Protein AF-W1XVB8-F1 (afdb_monomer)

Nearest PDB structures (foldseek):
  6yf4-assembly2_B  TM=9.632E-01  e=9.596E-09  Clostridium pasteurianum
  1hfe-assembly1_L  TM=9.611E-01  e=1.169E-08  Nitratidesulfovibrio vulgaris str. Hildenborough
  7qhf-assembly1_A  TM=9.663E-01  e=4.071E-08  Clostridium pasteurianum
  9f46-assembly1_A  TM=9.273E-01  e=1.328E-07  Clostridium beijerinckii
  9f46-assembly1_B  TM=9.281E-01  e=2.736E-07  Clostridium beijerinckii

Organism: NCBI:txid408170

Mean predicted aligned error: 2.98 Å

pLDDT: mean 95.64, std 3.18, range [73.44, 98.06]

Secondary structure (DSSP, 8-state):
--PPBP---HHHHHHHHHH-GGGGGGB-SPPPHHHHHHHIIIIIIIIIII---GGG---EEEES-SHHHHHHT-TTSEETTEES--EEEEHHHHHHHH-

Foldseek 3Di:
DDDADEDQQLVVVVCCVPPNVVCNVRYDPDYHPLLVVLQCVQPVCCVPPVVHHSVRDAAEAEDQDPSVQVVQVPQVSDPPRDHSHDYYHYPVRVVVVVD

Sequence (99 aa):
DLPIMTSCCPAWVNFCETQYPDLLKYLSTCRSPQSMFSPVARYYFADKVLGKKADEVIVMSIMPCIAKKYEVAREELGKDGIIDTDLSLTVRELARMIK

Radius of gyration: 15.28 Å; Cα contacts (8 Å, |Δi|>4): 123; chains: 1; bounding box: 38×36×40 Å

InterPro domains:
  IPR004108 Iron hydrogenase, large subunit, C-terminal [PF02906] (2-99)
  IPR009016 Iron hydrogenase [SSF53920] (1-99)
  IPR050340 Cytosolic Fe-S Cluster Assembly Factor [PTHR11615] (2-99)

Solvent-accessible surface area (backbone atoms only — not comparable to full-atom values): 5770 Å² total; per-residue (Å²): 131,80,69,78,39,86,38,60,49,49,59,59,48,53,44,30,66,73,78,36,58,86,52,53,85,31,39,43,88,56,65,21,73,65,72,54,45,24,45,45,50,33,53,51,42,21,44,77,72,67,73,36,55,56,87,78,55,84,42,71,47,80,34,96,48,72,47,52,42,56,53,50,69,39,76,82,53,39,58,98,91,43,58,30,35,74,45,55,40,39,56,68,56,51,54,61,74,76,104

Structure (mmCIF, N/CA/C/O backbone):
data_AF-W1XVB8-F1
#
_entry.id   AF-W1XVB8-F1
#
loop_
_atom_site.group_PDB
_atom_site.id
_atom_site.type_symbol
_atom_site.label_atom_id
_atom_site.label_alt_id
_atom_site.label_comp_id
_atom_site.label_asym_id
_atom_site.label_entity_id
_atom_site.label_seq_id
_atom_site.pdbx_PDB_ins_code
_atom_site.Cartn_x
_atom_site.Cartn_y
_atom_site.Cartn_z
_atom_site.occupancy
_atom_site.B_iso_or_equiv
_atom_site.auth_seq_id
_atom_site.auth_comp_id
_atom_site.auth_asym_id
_atom_site.auth_atom_id
_atom_site.pdbx_PDB_model_num
ATOM 1 N N . ASP A 1 1 ? 21.900 -10.709 -3.755 1.00 73.44 1 ASP A N 1
ATOM 2 C CA . ASP A 1 1 ? 22.390 -10.101 -5.008 1.00 73.44 1 ASP A CA 1
ATOM 3 C C . ASP A 1 1 ? 22.183 -8.596 -4.999 1.00 73.44 1 ASP A C 1
ATOM 5 O O . ASP A 1 1 ? 21.282 -8.118 -4.321 1.00 73.44 1 ASP A O 1
ATOM 9 N N . LEU A 1 2 ? 23.039 -7.862 -5.708 1.00 89.75 2 LEU A N 1
ATOM 10 C CA . LEU A 1 2 ? 22.948 -6.412 -5.905 1.00 89.75 2 LEU A CA 1
ATOM 11 C C . LEU A 1 2 ? 22.667 -6.114 -7.388 1.00 89.75 2 LEU A C 1
ATOM 13 O O . LEU A 1 2 ? 23.042 -6.935 -8.230 1.00 89.75 2 LEU A O 1
ATOM 17 N N . PRO A 1 3 ? 22.061 -4.958 -7.721 1.00 92.00 3 PRO A N 1
ATOM 18 C CA . PRO A 1 3 ? 21.626 -3.873 -6.828 1.00 92.00 3 PRO A CA 1
ATOM 19 C C . PRO A 1 3 ? 20.293 -4.159 -6.116 1.00 92.00 3 PRO A C 1
ATOM 21 O O . PRO A 1 3 ? 19.515 -4.985 -6.573 1.00 92.00 3 PRO A O 1
ATOM 24 N N . ILE A 1 4 ? 20.010 -3.446 -5.019 1.00 95.56 4 ILE A N 1
ATOM 25 C CA . ILE A 1 4 ? 18.663 -3.410 -4.423 1.00 95.56 4 ILE A CA 1
ATOM 26 C C . ILE A 1 4 ? 17.922 -2.201 -4.988 1.00 95.56 4 ILE A C 1
ATOM 28 O O . ILE A 1 4 ? 18.390 -1.068 -4.883 1.00 95.56 4 ILE A O 1
ATOM 32 N N . MET A 1 5 ? 16.753 -2.450 -5.561 1.00 96.62 5 MET A N 1
ATOM 33 C CA . MET A 1 5 ? 15.857 -1.439 -6.102 1.00 96.62 5 MET A CA 1
ATOM 34 C C . MET A 1 5 ? 14.726 -1.151 -5.117 1.00 9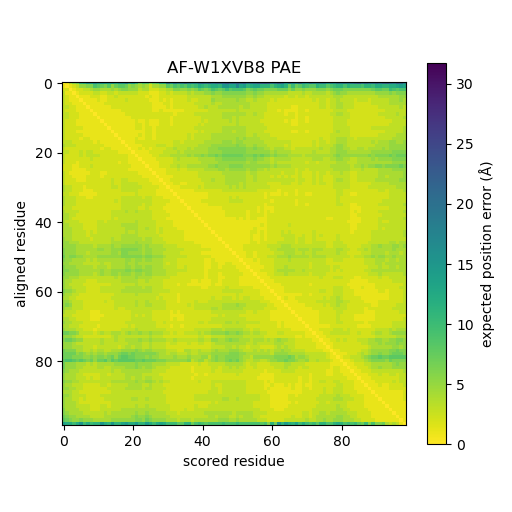6.62 5 MET A C 1
ATOM 36 O O . MET A 1 5 ? 14.296 -2.010 -4.344 1.00 96.62 5 MET A O 1
ATOM 40 N N . THR A 1 6 ? 14.228 0.079 -5.138 1.00 96.94 6 THR A N 1
ATOM 41 C CA . THR A 1 6 ? 13.114 0.478 -4.278 1.00 96.94 6 THR A CA 1
ATOM 42 C C . THR A 1 6 ? 11.815 -0.199 -4.721 1.00 96.94 6 THR A C 1
ATOM 44 O O . THR A 1 6 ? 11.628 -0.521 -5.890 1.00 96.94 6 THR A O 1
ATOM 47 N N . SER A 1 7 ? 10.903 -0.413 -3.777 1.00 96.44 7 SER A N 1
ATOM 48 C CA . SER A 1 7 ? 9.618 -1.109 -3.970 1.00 96.44 7 SER A CA 1
ATOM 49 C C . SER A 1 7 ? 8.413 -0.267 -3.526 1.00 96.44 7 SER A C 1
ATOM 51 O O . SER A 1 7 ? 7.270 -0.709 -3.565 1.00 96.44 7 SER A O 1
ATOM 53 N N . CYS A 1 8 ? 8.636 0.978 -3.095 1.00 96.81 8 CYS A N 1
ATOM 54 C CA . CYS A 1 8 ? 7.592 1.814 -2.498 1.00 96.81 8 CYS A CA 1
ATOM 55 C C . CYS A 1 8 ? 6.609 2.432 -3.514 1.00 96.81 8 CYS A C 1
ATOM 57 O O . CYS A 1 8 ? 5.519 2.874 -3.123 1.00 96.81 8 CYS A O 1
ATOM 59 N N . CYS A 1 9 ? 6.983 2.482 -4.797 1.00 97.19 9 CYS A N 1
ATOM 60 C CA . CYS A 1 9 ? 6.159 2.995 -5.889 1.00 97.19 9 CYS A CA 1
ATOM 61 C C . CYS A 1 9 ? 5.384 1.843 -6.559 1.00 97.19 9 CYS A C 1
ATOM 63 O O . CYS A 1 9 ? 6.004 1.018 -7.228 1.00 97.19 9 CYS A O 1
ATOM 65 N N . PRO A 1 10 ? 4.041 1.795 -6.464 1.00 96.25 10 PRO A N 1
ATOM 66 C CA . PRO A 1 10 ? 3.266 0.681 -7.018 1.00 96.25 10 PRO A CA 1
ATOM 67 C C . PRO A 1 10 ? 3.343 0.589 -8.539 1.00 96.25 10 PRO A C 1
ATOM 69 O O . PRO A 1 10 ? 3.342 -0.503 -9.092 1.00 96.25 10 PRO A O 1
ATOM 72 N N . ALA A 1 11 ? 3.447 1.734 -9.223 1.00 96.94 11 ALA A N 1
ATOM 73 C CA . ALA A 1 11 ? 3.606 1.760 -10.673 1.00 96.94 11 ALA A CA 1
ATOM 74 C C . ALA A 1 11 ? 4.937 1.129 -11.107 1.00 96.94 11 ALA A C 1
ATOM 76 O O . ALA A 1 11 ? 4.973 0.416 -12.101 1.00 96.94 11 ALA A O 1
ATOM 77 N N . TRP A 1 12 ? 6.008 1.353 -10.339 1.00 97.25 12 TRP A N 1
ATOM 78 C CA . TRP A 1 12 ? 7.308 0.728 -10.580 1.00 97.25 12 TRP A CA 1
ATOM 79 C C . TRP A 1 12 ? 7.262 -0.782 -10.341 1.00 97.25 12 TRP A C 1
ATOM 81 O O . TRP A 1 12 ? 7.727 -1.541 -11.183 1.00 97.25 12 TRP A O 1
ATOM 91 N N . VAL A 1 13 ? 6.635 -1.223 -9.247 1.00 96.50 13 VAL A N 1
ATOM 92 C CA . VAL A 1 13 ? 6.448 -2.657 -8.973 1.00 96.50 13 VAL A CA 1
ATOM 93 C C . VAL A 1 13 ? 5.655 -3.322 -10.099 1.00 96.50 13 VAL A C 1
ATOM 95 O O . VAL A 1 13 ? 6.130 -4.296 -10.669 1.00 96.50 13 VAL A O 1
ATOM 98 N N . ASN A 1 14 ? 4.520 -2.742 -10.503 1.00 95.69 14 ASN A N 1
ATOM 99 C CA . ASN A 1 14 ? 3.699 -3.264 -11.599 1.00 95.69 14 ASN A CA 1
ATOM 100 C C . ASN A 1 14 ? 4.447 -3.268 -12.947 1.00 95.69 14 ASN A C 1
ATOM 102 O O . ASN A 1 14 ? 4.283 -4.168 -13.770 1.00 95.69 14 ASN A O 1
ATOM 106 N N . PHE A 1 15 ? 5.288 -2.263 -13.193 1.00 96.81 15 PHE A N 1
ATOM 107 C CA . PHE A 1 15 ? 6.140 -2.219 -14.378 1.00 96.81 15 PHE A CA 1
ATOM 108 C C . PHE A 1 15 ? 7.173 -3.351 -14.375 1.00 96.81 15 PHE A C 1
ATOM 110 O O . PHE A 1 15 ? 7.323 -4.027 -15.387 1.00 96.81 15 PHE A O 1
ATOM 117 N N . CYS A 1 16 ? 7.827 -3.621 -13.244 1.00 96.88 16 CYS A N 1
ATOM 118 C CA . CYS A 1 16 ? 8.720 -4.771 -13.111 1.00 96.88 16 CYS A CA 1
ATOM 119 C C . CYS A 1 16 ? 7.972 -6.098 -13.270 1.00 96.88 16 CYS A C 1
ATOM 121 O O . CYS A 1 16 ? 8.420 -6.948 -14.028 1.00 96.88 16 CYS A O 1
ATOM 123 N N . GLU A 1 17 ? 6.817 -6.262 -12.622 1.00 95.62 17 GLU A N 1
ATOM 124 C CA . GLU A 1 17 ? 6.002 -7.485 -12.704 1.00 95.62 17 GLU A CA 1
ATOM 125 C C . GLU A 1 17 ? 5.576 -7.804 -14.143 1.00 95.62 17 GLU A C 1
ATOM 127 O O . GLU A 1 17 ? 5.516 -8.971 -14.520 1.00 95.62 17 GLU A O 1
ATOM 132 N N . THR A 1 18 ? 5.305 -6.781 -14.958 1.00 97.00 18 THR A N 1
ATOM 133 C CA . THR A 1 18 ? 4.784 -6.971 -16.319 1.00 97.00 18 THR A CA 1
ATOM 134 C C . THR A 1 18 ? 5.851 -6.931 -17.409 1.00 97.00 18 THR A C 1
ATOM 136 O O . THR A 1 18 ? 5.735 -7.666 -18.385 1.00 97.00 18 THR A O 1
ATOM 139 N N . GLN A 1 19 ? 6.864 -6.069 -17.283 1.00 97.88 19 GLN A N 1
ATOM 140 C CA . GLN A 1 19 ? 7.853 -5.820 -18.341 1.00 97.88 19 GLN A CA 1
ATOM 141 C C . GLN A 1 19 ? 9.226 -6.425 -18.037 1.00 97.88 19 GLN A C 1
ATOM 143 O O . GLN A 1 19 ? 9.955 -6.758 -18.967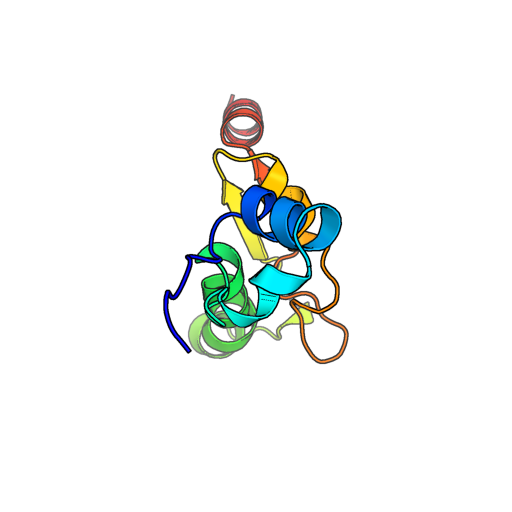 1.00 97.88 19 GLN A O 1
ATOM 148 N N . TYR A 1 20 ? 9.587 -6.578 -16.758 1.00 96.62 20 TYR A N 1
ATOM 149 C CA . TYR A 1 20 ? 10.901 -7.082 -16.347 1.00 96.62 20 TYR A CA 1
ATOM 150 C C . TYR A 1 20 ? 10.816 -8.072 -15.171 1.00 96.62 20 TYR A C 1
ATOM 152 O O . TYR A 1 20 ? 11.374 -7.795 -14.102 1.00 96.62 20 TYR A O 1
ATOM 160 N N . PRO A 1 21 ? 10.154 -9.237 -15.332 1.00 96.00 21 PRO A N 1
ATOM 161 C CA . PRO A 1 21 ? 9.973 -10.194 -14.236 1.00 96.00 21 PRO A CA 1
ATOM 162 C C . PRO A 1 21 ? 11.299 -10.663 -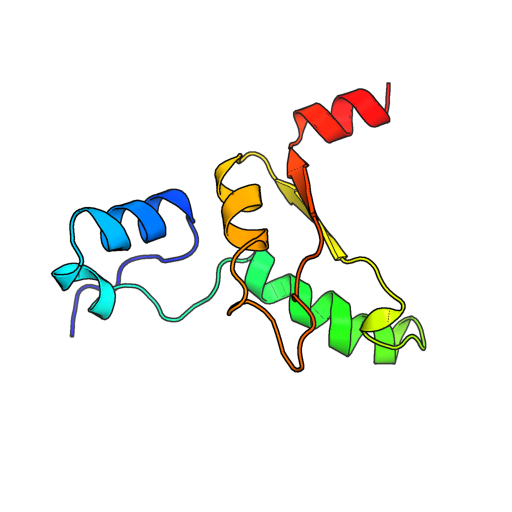13.617 1.00 96.00 21 PRO A C 1
ATOM 164 O O . PRO A 1 21 ? 11.395 -10.873 -12.408 1.00 96.00 21 PRO A O 1
ATOM 167 N N . ASP A 1 22 ? 12.356 -10.739 -14.427 1.00 95.31 22 ASP A N 1
ATOM 168 C CA . ASP A 1 22 ? 13.708 -11.126 -14.006 1.00 95.31 22 ASP A CA 1
ATOM 169 C C . ASP A 1 22 ? 14.305 -10.168 -12.960 1.00 95.31 22 ASP A C 1
ATOM 171 O O . ASP A 1 22 ? 15.206 -10.538 -12.198 1.00 95.31 22 ASP A O 1
ATOM 175 N N . LEU A 1 23 ? 13.797 -8.930 -12.904 1.00 94.94 23 LEU A N 1
ATOM 176 C CA . LEU A 1 23 ? 14.236 -7.899 -11.971 1.00 94.94 23 LEU A CA 1
ATOM 177 C C . LEU A 1 23 ? 13.524 -7.952 -10.613 1.00 94.94 23 LEU A C 1
ATOM 179 O O . LEU A 1 23 ? 13.969 -7.283 -9.678 1.00 94.94 23 LEU A O 1
ATOM 183 N N . LEU A 1 24 ? 12.470 -8.762 -10.455 1.00 95.06 24 LEU A N 1
ATOM 184 C CA . LEU A 1 24 ? 11.689 -8.828 -9.212 1.00 95.06 24 LEU A CA 1
ATOM 185 C C . LEU A 1 24 ? 12.536 -9.221 -7.998 1.00 95.06 24 LEU A C 1
ATOM 187 O O . LEU A 1 24 ? 12.351 -8.668 -6.918 1.00 95.06 24 LEU A O 1
ATOM 191 N N . LYS A 1 25 ? 13.528 -10.101 -8.181 1.00 95.31 25 LYS A N 1
ATOM 192 C CA . LYS A 1 25 ? 14.449 -10.525 -7.109 1.00 95.31 25 LYS A CA 1
ATOM 193 C C . LYS A 1 25 ? 15.329 -9.398 -6.553 1.00 95.31 25 LYS A C 1
ATOM 195 O O . LYS A 1 25 ? 15.917 -9.556 -5.487 1.00 95.31 25 LYS A O 1
ATOM 200 N N . TYR A 1 26 ? 15.449 -8.291 -7.283 1.00 96.56 26 TYR A N 1
ATOM 201 C CA . TYR A 1 26 ? 16.216 -7.119 -6.875 1.00 96.56 26 TYR A CA 1
ATOM 202 C C . TYR A 1 26 ? 15.340 -6.047 -6.218 1.00 96.56 26 TYR A C 1
ATOM 204 O O . TYR A 1 26 ? 15.879 -5.089 -5.666 1.00 96.56 26 TYR A O 1
ATOM 212 N N . LEU A 1 27 ? 14.008 -6.172 -6.253 1.00 96.56 27 LEU A N 1
ATOM 213 C CA . LEU A 1 27 ? 13.127 -5.274 -5.510 1.00 96.56 27 LEU A CA 1
ATOM 214 C C . LEU A 1 27 ? 13.275 -5.519 -4.007 1.00 96.56 27 LEU A C 1
ATOM 216 O O . LEU A 1 27 ? 13.328 -6.654 -3.537 1.00 96.56 27 LEU A O 1
ATOM 220 N N . SER A 1 28 ? 13.318 -4.436 -3.237 1.00 96.25 28 SER A N 1
ATOM 221 C CA . SER A 1 28 ? 13.283 -4.516 -1.782 1.00 96.25 28 SER A CA 1
ATOM 222 C C . SER A 1 28 ? 12.005 -5.218 -1.315 1.00 96.25 28 SER A C 1
ATOM 224 O O . SER A 1 28 ? 10.907 -4.920 -1.779 1.00 96.25 28 SER A O 1
ATOM 226 N N . THR A 1 29 ? 12.141 -6.112 -0.337 1.00 94.25 29 THR A N 1
ATOM 227 C CA . THR A 1 29 ? 11.009 -6.778 0.326 1.00 94.25 29 THR A CA 1
ATOM 228 C C . THR A 1 29 ? 10.195 -5.827 1.206 1.00 94.25 29 THR A C 1
ATOM 230 O O . THR A 1 29 ? 9.116 -6.182 1.679 1.00 94.25 29 THR A O 1
ATOM 233 N N . CYS A 1 30 ? 10.692 -4.608 1.431 1.00 95.38 30 CYS A N 1
ATOM 234 C CA . CYS A 1 30 ? 9.951 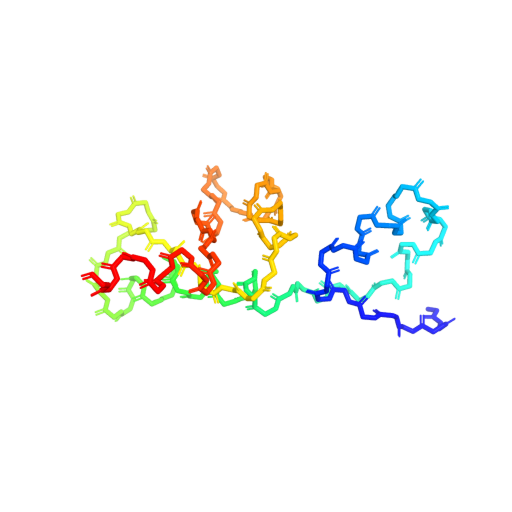-3.558 2.106 1.00 95.38 30 CYS A CA 1
ATOM 235 C C . CYS A 1 30 ? 8.640 -3.276 1.365 1.00 95.38 30 CYS A C 1
ATOM 237 O O . CYS A 1 30 ? 8.629 -2.992 0.168 1.00 95.38 30 CYS A O 1
ATOM 239 N N . ARG A 1 31 ? 7.527 -3.286 2.098 1.00 94.19 31 ARG A N 1
ATOM 240 C CA . ARG A 1 31 ? 6.255 -2.735 1.619 1.00 94.19 31 ARG A CA 1
ATOM 241 C C . ARG A 1 31 ? 6.376 -1.219 1.407 1.00 94.19 31 ARG A C 1
ATOM 243 O O . ARG A 1 31 ? 7.309 -0.574 1.886 1.00 94.19 31 ARG A O 1
ATOM 250 N N . SER A 1 32 ? 5.424 -0.609 0.708 1.00 97.12 32 SER A N 1
ATOM 251 C CA . SER A 1 32 ? 5.389 0.853 0.642 1.00 97.12 32 SER A CA 1
ATOM 252 C C . SER A 1 32 ? 5.006 1.480 1.992 1.00 97.12 32 SER A C 1
ATOM 254 O O . SER A 1 32 ? 4.370 0.809 2.800 1.00 97.12 32 SER A O 1
ATOM 256 N N . PRO A 1 33 ? 5.299 2.772 2.241 1.00 97.38 33 PRO A N 1
ATOM 257 C CA . PRO A 1 33 ? 4.939 3.425 3.504 1.00 97.38 33 PRO A CA 1
ATOM 258 C C . PRO A 1 33 ? 3.449 3.328 3.863 1.00 97.38 33 PRO A C 1
ATOM 260 O O . PRO A 1 33 ? 3.115 3.137 5.026 1.00 97.38 33 PRO A O 1
ATOM 263 N N . GLN A 1 34 ? 2.561 3.390 2.863 1.00 96.38 34 GLN A N 1
ATOM 264 C CA . GLN A 1 34 ? 1.128 3.143 3.050 1.00 96.38 34 GLN A CA 1
ATOM 265 C C . GLN A 1 34 ? 0.902 1.731 3.598 1.00 96.38 34 GLN A C 1
ATOM 267 O O . GLN A 1 34 ? 0.372 1.564 4.687 1.00 96.38 34 GLN A O 1
ATOM 272 N N . SER A 1 35 ? 1.375 0.723 2.870 1.00 95.81 35 SER A N 1
ATOM 273 C CA . SER A 1 35 ? 1.172 -0.694 3.185 1.00 95.81 35 SER A CA 1
ATOM 274 C C . SER A 1 35 ? 1.962 -1.174 4.413 1.00 95.81 35 SER A C 1
ATOM 276 O O . SER A 1 35 ? 1.687 -2.245 4.946 1.00 95.81 35 SER A O 1
ATOM 278 N N . MET A 1 36 ? 2.951 -0.399 4.868 1.00 96.75 36 MET A N 1
ATOM 279 C CA . MET A 1 36 ? 3.636 -0.578 6.150 1.00 96.75 36 MET A CA 1
ATOM 280 C C . MET A 1 36 ? 2.823 -0.003 7.309 1.00 96.75 36 MET A C 1
ATOM 282 O O . MET A 1 36 ? 2.718 -0.638 8.353 1.00 96.75 36 MET A O 1
ATOM 286 N N . PHE A 1 37 ? 2.263 1.199 7.147 1.00 97.62 37 PHE A N 1
ATOM 287 C CA . PHE A 1 37 ? 1.551 1.879 8.225 1.00 97.62 37 PHE A CA 1
ATOM 288 C C . PHE A 1 37 ? 0.146 1.315 8.447 1.00 97.62 37 PHE A C 1
ATOM 290 O O . PHE A 1 37 ? -0.297 1.212 9.587 1.00 97.62 37 PHE A O 1
ATOM 297 N N . SER A 1 38 ? -0.543 0.899 7.387 1.00 97.06 38 SER A N 1
ATOM 298 C CA . SER A 1 38 ? -1.903 0.369 7.477 1.00 97.06 38 SER A CA 1
ATOM 299 C C . SER A 1 38 ? -2.089 -0.799 8.460 1.00 97.06 38 SER A C 1
ATOM 301 O O . SER A 1 38 ? -2.994 -0.701 9.287 1.00 97.06 38 SER A O 1
ATOM 303 N N . PRO A 1 39 ? -1.242 -1.850 8.501 1.00 96.06 39 PRO A N 1
ATOM 304 C CA . PRO A 1 39 ? -1.369 -2.891 9.527 1.00 96.06 39 PRO A CA 1
ATOM 305 C C . PRO A 1 39 ? -1.072 -2.370 10.943 1.00 96.06 39 PRO A C 1
ATOM 307 O O . PRO A 1 39 ? -1.682 -2.823 11.911 1.00 96.06 39 PRO A O 1
ATOM 310 N N . VAL A 1 40 ? -0.181 -1.384 11.095 1.00 97.06 40 VAL A N 1
ATOM 311 C CA . VAL A 1 40 ? 0.057 -0.740 12.399 1.00 97.06 40 VAL A CA 1
ATOM 312 C C . VAL A 1 40 ? -1.202 -0.003 12.860 1.00 97.06 40 VAL A C 1
ATOM 314 O O . VAL A 1 40 ? -1.606 -0.145 14.012 1.00 97.06 40 VAL A O 1
ATOM 317 N N . ALA A 1 41 ? -1.864 0.731 11.966 1.00 97.44 41 ALA A N 1
ATOM 318 C CA . ALA A 1 41 ? -3.122 1.406 12.266 1.00 97.44 41 ALA A CA 1
ATOM 319 C C . ALA A 1 41 ? -4.255 0.406 12.574 1.00 97.44 41 ALA A C 1
ATOM 321 O O . ALA A 1 41 ? -4.956 0.549 13.575 1.00 97.44 41 ALA A O 1
ATOM 322 N N . ARG A 1 42 ? -4.408 -0.632 11.744 1.00 96.81 42 ARG A N 1
ATOM 323 C CA . ARG A 1 42 ? -5.504 -1.601 11.846 1.00 96.81 42 ARG A CA 1
ATOM 324 C C . ARG A 1 42 ? -5.397 -2.517 13.056 1.00 96.81 42 ARG A C 1
ATOM 326 O O . ARG A 1 42 ? -6.400 -2.753 13.712 1.00 96.81 42 ARG A O 1
ATOM 333 N N . TYR A 1 43 ? -4.222 -3.081 13.323 1.00 96.19 43 TYR A N 1
ATOM 334 C CA . TYR A 1 43 ? -4.083 -4.115 14.352 1.00 96.19 43 TYR A CA 1
ATOM 335 C C . TYR A 1 43 ? -3.555 -3.544 15.660 1.00 96.19 43 TYR A C 1
ATOM 337 O O . TYR A 1 43 ? -4.114 -3.810 16.717 1.00 96.19 43 TYR A O 1
ATOM 345 N N . TYR A 1 44 ? -2.482 -2.754 15.604 1.00 97.00 44 TYR A N 1
ATOM 346 C CA . TYR A 1 44 ? -1.845 -2.254 16.820 1.00 97.00 44 TYR A CA 1
ATOM 347 C C . TYR A 1 44 ? -2.597 -1.056 17.403 1.00 97.00 44 TYR A C 1
ATOM 349 O O . TYR A 1 44 ? -2.952 -1.065 18.579 1.00 97.00 44 TYR A O 1
ATOM 357 N N . PHE A 1 45 ? -2.857 -0.026 16.598 1.00 97.81 45 PHE A N 1
ATOM 358 C CA . PHE A 1 45 ? -3.506 1.192 17.080 1.00 97.81 45 PHE A CA 1
ATOM 359 C C . PHE A 1 45 ? -4.978 0.950 17.435 1.00 97.81 45 PHE A C 1
ATOM 361 O O . PHE A 1 45 ? -5.430 1.415 18.482 1.00 97.81 45 PHE A O 1
ATOM 368 N N . ALA A 1 46 ? -5.711 0.176 16.625 1.00 97.62 46 ALA A N 1
ATOM 369 C CA . ALA A 1 46 ? -7.090 -0.186 16.947 1.00 97.62 46 ALA A CA 1
ATOM 370 C C . ALA A 1 46 ? -7.193 -0.924 18.293 1.00 97.62 46 ALA A C 1
ATOM 372 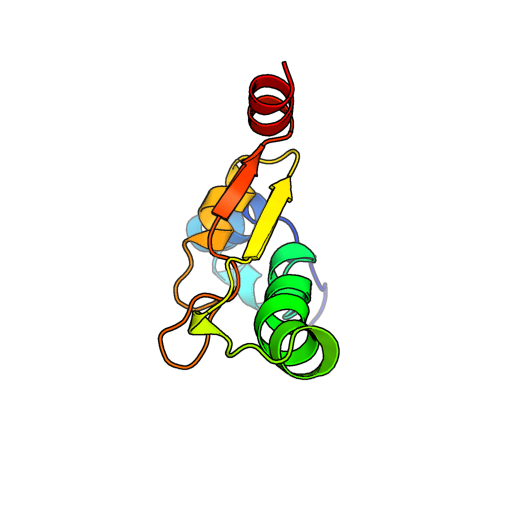O O . ALA A 1 46 ? -7.967 -0.498 19.147 1.00 97.62 46 ALA A O 1
ATOM 373 N N . ASP A 1 47 ? -6.360 -1.945 18.526 1.00 97.50 47 ASP A N 1
ATOM 374 C CA . ASP A 1 47 ? -6.365 -2.710 19.780 1.00 97.50 47 ASP A CA 1
ATOM 375 C C . ASP A 1 47 ? -5.903 -1.853 20.968 1.00 97.50 47 ASP A C 1
ATOM 377 O O . ASP A 1 47 ? -6.609 -1.714 21.966 1.00 97.50 47 ASP A O 1
ATOM 381 N N . LYS A 1 48 ? -4.720 -1.231 20.861 1.00 98.00 48 LYS A N 1
ATOM 382 C CA . LYS A 1 48 ? -4.053 -0.588 22.005 1.00 98.00 48 LYS A CA 1
ATOM 383 C C . LYS A 1 48 ? -4.558 0.805 22.342 1.00 98.00 48 LYS A C 1
ATOM 385 O O . LYS A 1 48 ? -4.403 1.222 23.486 1.00 98.00 48 LYS A O 1
ATOM 390 N N . VAL A 1 49 ? -5.105 1.533 21.372 1.00 97.62 49 VAL A N 1
ATOM 391 C CA . VAL A 1 49 ? -5.495 2.939 21.557 1.00 97.62 49 VAL A CA 1
ATOM 392 C C . VAL A 1 49 ? -7.004 3.118 21.475 1.00 97.62 49 VAL A C 1
ATOM 394 O O . VAL A 1 49 ? -7.562 3.881 22.258 1.00 97.62 49 VAL A O 1
ATOM 397 N N . LEU A 1 50 ? -7.675 2.413 20.559 1.00 97.50 50 LEU A N 1
ATOM 398 C CA . LEU A 1 50 ? -9.118 2.568 20.351 1.00 97.50 50 LEU A CA 1
ATOM 399 C C . LEU A 1 50 ? -9.963 1.520 21.089 1.00 97.50 50 LEU A C 1
ATOM 401 O O . LEU A 1 50 ? -11.171 1.718 21.225 1.00 97.50 50 LEU A O 1
ATOM 405 N N . GLY A 1 51 ? -9.364 0.414 21.550 1.00 97.38 51 GLY A N 1
ATOM 406 C CA . GLY A 1 51 ? -10.102 -0.723 22.108 1.00 97.38 51 GLY A CA 1
ATOM 407 C C . GLY A 1 51 ? -11.041 -1.370 21.083 1.00 97.38 51 GLY A C 1
ATOM 408 O O . GLY A 1 51 ? -12.152 -1.771 21.430 1.00 97.38 51 GLY A O 1
ATOM 409 N N . LYS A 1 52 ? -10.626 -1.396 19.812 1.00 97.62 52 LYS A N 1
ATOM 410 C CA . LYS A 1 52 ? -11.386 -1.902 18.663 1.00 97.62 52 LYS A CA 1
ATOM 411 C C . LYS A 1 52 ? -10.688 -3.090 18.022 1.00 97.62 52 LYS A C 1
ATOM 413 O O . LYS A 1 52 ? -9.461 -3.164 17.994 1.00 97.62 52 LYS A O 1
ATOM 418 N N . LYS A 1 53 ? -11.479 -4.001 17.464 1.00 96.00 53 LYS A N 1
ATOM 419 C CA . LYS A 1 53 ? -10.984 -5.082 16.613 1.00 96.00 53 LYS A CA 1
ATOM 420 C C . LYS A 1 53 ? -10.629 -4.555 15.223 1.00 96.00 53 LYS A C 1
ATOM 422 O O . LYS A 1 53 ? -11.093 -3.501 14.791 1.00 96.00 53 LYS A O 1
ATOM 427 N N . ALA A 1 54 ? -9.808 -5.320 14.511 1.00 94.81 54 ALA A N 1
ATOM 428 C CA . ALA A 1 54 ? -9.321 -4.973 13.178 1.00 94.81 54 ALA A CA 1
ATOM 429 C C . ALA A 1 54 ? -10.436 -4.797 12.130 1.00 94.81 54 ALA A C 1
ATOM 431 O O . ALA A 1 54 ? -10.270 -4.010 11.202 1.00 94.81 54 ALA A O 1
ATOM 432 N N . ASP A 1 55 ? -11.550 -5.516 12.273 1.00 94.88 55 ASP A N 1
ATOM 433 C CA . ASP A 1 55 ? -12.740 -5.471 11.413 1.00 94.88 55 ASP A CA 1
ATOM 434 C C . ASP A 1 55 ? -13.739 -4.367 11.804 1.00 94.88 55 ASP A C 1
ATOM 436 O O . ASP A 1 55 ? -14.675 -4.083 11.062 1.00 94.88 55 ASP A O 1
ATOM 440 N N . GLU A 1 56 ? -13.528 -3.699 12.940 1.00 96.06 56 GLU A N 1
ATOM 441 C CA . GLU A 1 56 ? -14.355 -2.580 13.411 1.00 96.06 56 GLU A CA 1
ATOM 442 C C . GLU A 1 56 ? -13.810 -1.207 12.986 1.00 96.06 56 GLU A C 1
ATOM 444 O O . GLU A 1 56 ? -14.389 -0.174 13.333 1.00 96.06 56 GLU A O 1
ATOM 449 N N . VAL A 1 57 ? -12.681 -1.171 12.273 1.00 96.12 57 VAL A N 1
ATOM 450 C CA . VAL A 1 57 ? -12.022 0.065 11.839 1.00 96.12 57 VAL A CA 1
ATOM 451 C C . VAL A 1 57 ? -11.883 0.123 10.326 1.00 96.12 57 VAL A C 1
ATOM 453 O O . VAL A 1 57 ? -11.636 -0.883 9.663 1.00 96.12 57 VAL A O 1
ATOM 456 N N . ILE A 1 58 ? -11.989 1.341 9.798 1.00 96.81 58 ILE A N 1
ATOM 457 C CA . ILE A 1 58 ? -11.651 1.651 8.412 1.00 96.81 58 ILE A CA 1
ATOM 458 C C . ILE A 1 58 ? -10.303 2.368 8.390 1.00 96.81 58 ILE A C 1
ATOM 460 O O . ILE A 1 58 ? -10.141 3.424 9.005 1.00 96.81 58 ILE A O 1
ATOM 464 N N . VAL A 1 59 ? -9.340 1.809 7.663 1.00 97.38 59 VAL A N 1
ATOM 465 C CA . VAL A 1 59 ? -8.030 2.400 7.399 1.00 97.38 59 VAL A CA 1
ATOM 466 C C . VAL A 1 59 ? -8.028 2.995 5.998 1.00 97.38 59 VAL A C 1
ATOM 468 O O . VAL A 1 59 ? -8.014 2.292 4.987 1.00 97.38 59 VAL A O 1
ATOM 471 N N . MET A 1 60 ? -8.007 4.324 5.941 1.00 97.00 60 MET A N 1
ATOM 472 C CA . MET A 1 60 ? -7.984 5.089 4.700 1.00 97.00 60 MET A CA 1
ATOM 473 C C . MET A 1 60 ? -6.684 5.880 4.577 1.00 97.00 60 MET A C 1
ATOM 475 O O . MET A 1 60 ? -6.248 6.528 5.527 1.00 97.00 60 MET A O 1
ATOM 479 N N . SER A 1 61 ? -6.089 5.876 3.385 1.00 97.19 61 SER A N 1
ATOM 480 C CA . SER A 1 61 ? -4.918 6.689 3.063 1.00 97.19 61 SER A CA 1
ATOM 481 C C . SER A 1 61 ? -5.277 7.874 2.160 1.00 97.19 61 SER A C 1
ATOM 483 O O . SER A 1 61 ? -6.176 7.786 1.325 1.00 97.19 61 SER A O 1
ATOM 485 N N . ILE A 1 62 ? -4.553 8.989 2.292 1.00 97.88 62 ILE A N 1
ATOM 486 C CA . ILE A 1 62 ? -4.634 10.135 1.373 1.00 97.88 62 ILE A CA 1
ATOM 487 C C . ILE A 1 62 ? -3.307 10.220 0.628 1.00 97.88 62 ILE A C 1
ATOM 489 O O . ILE A 1 62 ? -2.254 10.375 1.243 1.00 97.88 62 ILE A O 1
ATOM 493 N N . MET A 1 63 ? -3.350 10.110 -0.696 1.00 97.81 63 MET A N 1
ATOM 494 C CA . MET A 1 63 ? -2.166 9.939 -1.530 1.00 97.81 63 MET A CA 1
ATOM 495 C C . MET A 1 63 ? -2.167 10.891 -2.732 1.00 97.81 63 MET A C 1
ATOM 497 O O . MET A 1 63 ? -3.207 11.183 -3.316 1.00 97.81 63 MET A O 1
ATOM 501 N N . PRO A 1 64 ? -1.001 11.353 -3.201 1.00 97.38 64 PRO A N 1
ATOM 502 C CA . PRO A 1 64 ? -0.899 12.123 -4.442 1.00 97.38 64 PRO A CA 1
ATOM 503 C C . PRO A 1 64 ? -0.879 11.236 -5.705 1.00 97.38 64 PRO A C 1
ATOM 505 O O . PRO A 1 64 ? -0.601 11.728 -6.794 1.00 97.38 64 PRO A O 1
ATOM 508 N N . CYS A 1 65 ? -1.138 9.929 -5.586 1.00 96.62 65 CYS A N 1
ATOM 509 C CA . CYS A 1 65 ? -0.892 8.941 -6.636 1.00 96.62 65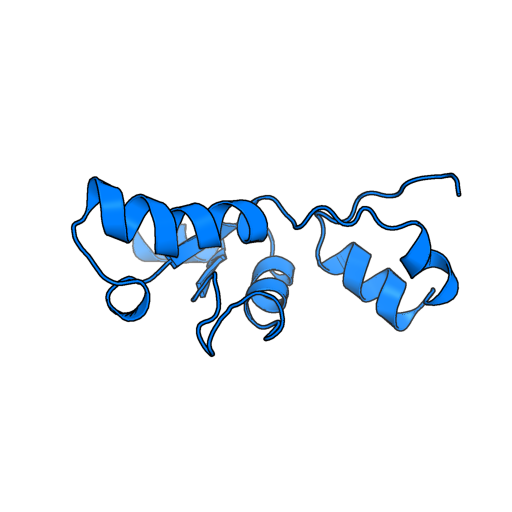 CYS A CA 1
ATOM 510 C C . CYS A 1 65 ? -2.103 8.028 -6.864 1.00 96.62 65 CYS A C 1
ATOM 512 O O . CYS A 1 65 ? -2.651 7.474 -5.915 1.00 96.62 65 CYS A O 1
ATOM 514 N N . ILE A 1 66 ? -2.481 7.814 -8.129 1.00 96.19 66 ILE A N 1
ATOM 515 C CA . ILE A 1 66 ? -3.573 6.896 -8.500 1.00 96.19 66 ILE A CA 1
ATOM 516 C C . ILE A 1 66 ? -3.142 5.434 -8.331 1.00 96.19 66 ILE A C 1
ATOM 518 O O . ILE A 1 66 ? -3.936 4.616 -7.879 1.00 96.19 66 ILE A O 1
ATOM 522 N N . ALA A 1 67 ? -1.876 5.102 -8.606 1.00 96.81 67 ALA A N 1
ATOM 523 C CA . ALA A 1 67 ? -1.367 3.735 -8.459 1.00 96.81 67 ALA A CA 1
ATOM 524 C C . ALA A 1 67 ? -1.430 3.223 -7.005 1.00 96.81 67 ALA A C 1
ATOM 526 O O . ALA A 1 67 ? -1.423 2.018 -6.778 1.00 96.81 67 ALA A O 1
ATOM 527 N N . LYS A 1 68 ? -1.554 4.118 -6.013 1.00 97.25 68 LYS A N 1
ATOM 528 C CA . LYS A 1 68 ? -1.814 3.725 -4.620 1.00 97.25 68 LYS A CA 1
ATOM 529 C C . LYS A 1 68 ? -3.195 3.113 -4.422 1.00 97.25 68 LYS A C 1
ATOM 531 O O . LYS A 1 68 ? -3.326 2.241 -3.575 1.00 97.25 68 LYS A O 1
ATOM 536 N N . LYS A 1 69 ? -4.189 3.491 -5.232 1.00 96.19 69 LYS A N 1
ATOM 537 C CA . LYS A 1 69 ? -5.498 2.824 -5.239 1.00 96.19 69 LYS A CA 1
ATOM 538 C C . LYS A 1 69 ? -5.391 1.378 -5.713 1.00 96.19 69 LYS A C 1
ATOM 540 O O . LYS A 1 69 ? -6.027 0.512 -5.135 1.00 96.19 69 LYS A O 1
ATOM 545 N N . TYR A 1 70 ? -4.558 1.128 -6.725 1.00 94.75 70 TYR A N 1
ATOM 546 C CA . TYR A 1 70 ? -4.277 -0.231 -7.191 1.00 94.75 70 TYR A CA 1
ATOM 547 C C . TYR A 1 70 ? -3.549 -1.052 -6.122 1.00 94.75 70 TYR A C 1
ATOM 549 O O . TYR A 1 70 ? -3.916 -2.192 -5.879 1.00 94.75 70 TYR A O 1
ATOM 557 N N . GLU A 1 71 ? -2.567 -0.462 -5.431 1.00 95.69 71 GLU A N 1
ATOM 558 C CA . GLU A 1 71 ? -1.866 -1.149 -4.339 1.00 95.69 71 GLU A CA 1
ATOM 559 C C . GLU A 1 71 ? -2.820 -1.600 -3.227 1.00 95.69 71 GLU A C 1
ATOM 561 O O . GLU A 1 71 ? -2.695 -2.720 -2.756 1.00 95.69 71 GLU A O 1
ATOM 566 N N . VAL A 1 72 ? -3.792 -0.767 -2.839 1.00 95.38 72 VAL A N 1
ATOM 567 C CA . VAL A 1 72 ? -4.800 -1.135 -1.828 1.00 95.38 72 VAL A CA 1
ATOM 568 C C . VAL A 1 72 ? -5.637 -2.352 -2.244 1.00 95.38 72 VAL A C 1
ATOM 570 O O . VAL A 1 72 ? -6.087 -3.095 -1.384 1.00 95.38 72 VAL A O 1
ATOM 573 N N . ALA A 1 73 ? -5.818 -2.588 -3.545 1.00 92.19 73 ALA A N 1
ATOM 574 C CA . ALA A 1 73 ? -6.604 -3.709 -4.056 1.00 92.19 73 ALA A CA 1
ATOM 575 C C . ALA A 1 73 ? -5.837 -5.047 -4.107 1.00 92.19 73 ALA A C 1
ATOM 577 O O . ALA A 1 73 ? -6.407 -6.051 -4.527 1.00 92.19 73 ALA A O 1
ATOM 578 N N . ARG A 1 74 ? -4.553 -5.080 -3.721 1.00 92.94 74 ARG A N 1
ATOM 579 C CA . ARG A 1 74 ? -3.737 -6.304 -3.704 1.00 92.94 74 ARG A CA 1
ATOM 580 C C . ARG A 1 74 ? -4.100 -7.160 -2.487 1.00 92.94 74 ARG A C 1
ATOM 582 O O . ARG A 1 74 ? -3.791 -6.785 -1.358 1.00 92.94 74 ARG A O 1
ATOM 589 N N . GLU A 1 75 ? -4.747 -8.302 -2.714 1.00 91.06 75 GLU A N 1
ATOM 590 C CA . GLU A 1 75 ? -5.260 -9.196 -1.660 1.00 91.06 75 GLU A CA 1
ATOM 591 C C . GLU A 1 75 ? -4.155 -9.753 -0.745 1.00 91.06 75 GLU A C 1
ATOM 593 O O . GLU A 1 75 ? -4.399 -10.047 0.425 1.00 91.06 75 GLU A O 1
ATOM 598 N N . GLU A 1 76 ? -2.916 -9.841 -1.234 1.00 92.38 76 GLU A N 1
ATOM 599 C CA . GLU A 1 76 ? -1.756 -10.246 -0.438 1.00 92.38 76 GLU A CA 1
ATOM 600 C C . GLU A 1 76 ? -1.311 -9.190 0.593 1.00 92.38 76 GLU A C 1
ATOM 602 O O . GLU A 1 76 ? -0.505 -9.483 1.481 1.00 92.38 76 GLU A O 1
ATOM 607 N N . LEU A 1 77 ? -1.818 -7.955 0.500 1.00 92.88 77 LEU A N 1
ATOM 608 C CA . LEU A 1 77 ? -1.574 -6.875 1.461 1.00 92.88 77 LEU A CA 1
ATOM 609 C C . LEU A 1 77 ? -2.642 -6.870 2.560 1.00 92.88 77 LEU A C 1
ATOM 611 O O . LEU A 1 77 ? -3.294 -5.862 2.836 1.00 92.88 77 LEU A O 1
ATOM 615 N N . GLY A 1 78 ? -2.794 -8.027 3.194 1.00 92.25 78 GLY A N 1
ATOM 616 C CA . GLY A 1 78 ? -3.730 -8.276 4.276 1.00 92.25 78 GLY A CA 1
ATOM 617 C C . GLY A 1 78 ? -3.343 -9.507 5.084 1.00 92.25 78 GLY A C 1
ATOM 618 O O . GLY A 1 78 ? -2.325 -10.159 4.829 1.00 92.25 78 GLY A O 1
ATOM 619 N N . LYS A 1 79 ? -4.166 -9.835 6.077 1.00 89.94 79 LYS A N 1
ATOM 620 C CA . LYS A 1 79 ? -4.027 -11.047 6.885 1.00 89.94 79 LYS A CA 1
ATOM 621 C C . LYS A 1 79 ? -5.409 -11.530 7.316 1.00 89.94 79 LYS A C 1
ATOM 623 O O . LYS A 1 79 ? -6.298 -10.721 7.545 1.00 89.94 79 LYS A O 1
ATOM 628 N N . ASP A 1 80 ? -5.586 -12.846 7.431 1.00 88.25 80 ASP A N 1
ATOM 629 C CA . ASP A 1 80 ? -6.809 -13.463 7.966 1.00 88.25 80 ASP A CA 1
ATOM 630 C C . ASP A 1 80 ? -8.091 -13.025 7.213 1.00 88.25 80 ASP A C 1
ATOM 632 O O . ASP A 1 80 ? -9.161 -12.891 7.798 1.00 88.25 80 ASP A O 1
ATOM 636 N N . GLY A 1 81 ? -7.972 -12.784 5.899 1.00 87.12 81 GLY A N 1
ATOM 637 C CA . GLY A 1 81 ? -9.074 -12.333 5.039 1.00 87.12 81 GLY A CA 1
ATOM 638 C C . GLY A 1 81 ? -9.396 -10.836 5.122 1.00 87.12 81 GLY A C 1
ATOM 639 O O . GLY A 1 81 ? -10.343 -10.392 4.480 1.00 87.12 81 GLY A O 1
ATOM 640 N N . ILE A 1 82 ? -8.621 -10.053 5.880 1.00 91.19 82 ILE A N 1
ATOM 641 C CA . ILE A 1 82 ? -8.801 -8.606 6.046 1.00 91.19 82 ILE A CA 1
ATOM 642 C C . ILE A 1 82 ? -7.651 -7.868 5.354 1.00 91.19 82 ILE A C 1
ATOM 644 O O . ILE A 1 82 ? -6.481 -8.085 5.675 1.00 91.19 82 ILE A O 1
ATOM 648 N N . ILE A 1 83 ? -7.982 -6.976 4.417 1.00 94.31 83 ILE A N 1
ATOM 649 C CA . ILE A 1 83 ? -7.001 -6.130 3.723 1.00 94.31 83 ILE A CA 1
ATOM 650 C C . ILE A 1 83 ? -6.511 -5.033 4.677 1.00 94.31 83 ILE A C 1
ATOM 652 O O . ILE A 1 83 ? -7.298 -4.391 5.376 1.00 94.31 83 ILE A O 1
ATOM 656 N N . ASP A 1 84 ? -5.201 -4.783 4.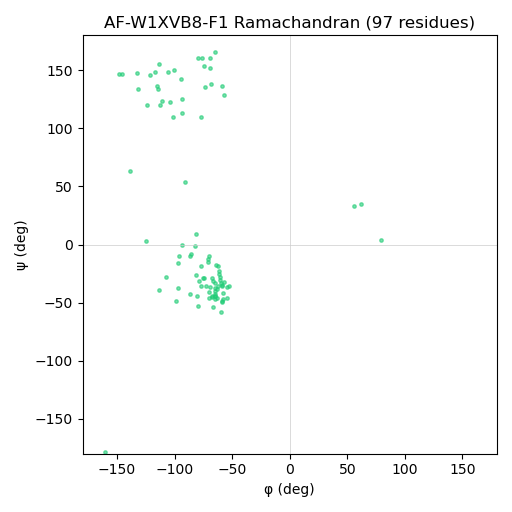710 1.00 95.62 84 ASP A N 1
ATOM 657 C CA . ASP A 1 84 ? -4.597 -3.857 5.672 1.00 95.62 84 ASP A CA 1
ATOM 658 C 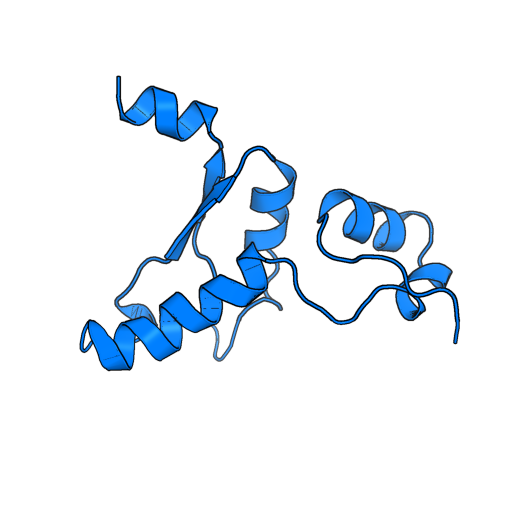C . ASP A 1 84 ? -5.106 -2.417 5.482 1.00 95.62 84 ASP A C 1
ATOM 660 O O . ASP A 1 84 ? -5.350 -1.720 6.465 1.00 95.62 84 ASP A O 1
ATOM 664 N N . THR A 1 85 ? -5.301 -1.981 4.233 1.00 96.88 85 THR A N 1
ATOM 665 C CA . THR A 1 85 ? -5.861 -0.665 3.867 1.00 96.88 85 THR A CA 1
ATOM 666 C C . THR A 1 85 ? -7.199 -0.879 3.171 1.00 96.88 85 THR A C 1
ATOM 668 O O . THR A 1 85 ? -7.257 -1.704 2.273 1.00 96.88 85 THR A O 1
ATOM 671 N N . ASP A 1 86 ? -8.251 -0.137 3.512 1.00 96.06 86 ASP A N 1
ATOM 672 C CA . ASP A 1 86 ? -9.544 -0.276 2.822 1.00 96.06 86 ASP A CA 1
ATOM 673 C C . ASP A 1 86 ? -9.616 0.595 1.569 1.00 96.06 86 ASP A C 1
ATOM 675 O O . ASP A 1 86 ? -10.131 0.189 0.530 1.00 96.06 86 ASP A O 1
ATOM 679 N N . LEU A 1 87 ? -9.136 1.838 1.672 1.00 96.06 87 LEU A N 1
ATOM 680 C CA . LEU A 1 87 ? -9.335 2.859 0.646 1.00 96.06 87 LEU A CA 1
ATOM 681 C C . LEU A 1 87 ? -8.125 3.787 0.540 1.00 96.06 87 LEU A C 1
ATOM 683 O O . LEU A 1 87 ? -7.488 4.134 1.534 1.00 96.06 87 LEU A O 1
ATOM 687 N N . SER A 1 88 ? -7.858 4.263 -0.676 1.00 97.44 88 SER A N 1
ATOM 688 C CA . SER A 1 88 ? -6.918 5.357 -0.922 1.00 97.44 88 SER A CA 1
ATOM 689 C C . SER A 1 88 ? -7.614 6.487 -1.676 1.00 97.44 88 SER A C 1
ATOM 691 O O . SER A 1 88 ? -8.119 6.297 -2.786 1.00 97.44 88 SER A O 1
ATOM 693 N N . LEU A 1 89 ? -7.649 7.674 -1.073 1.00 97.69 89 LEU A N 1
ATOM 694 C CA . LEU A 1 89 ? -8.141 8.896 -1.697 1.00 97.69 89 LEU A CA 1
ATOM 695 C C . LEU A 1 89 ? -6.989 9.671 -2.315 1.00 97.69 89 LEU A C 1
ATOM 697 O O . LEU A 1 89 ? -5.909 9.789 -1.741 1.00 97.69 89 LEU A O 1
ATOM 701 N N . THR A 1 90 ? -7.233 10.278 -3.470 1.00 97.94 90 THR A N 1
ATOM 702 C CA . THR A 1 90 ? -6.319 11.284 -3.996 1.00 97.94 90 THR A CA 1
ATOM 703 C C . THR A 1 90 ? -6.448 12.591 -3.221 1.00 97.94 90 THR A C 1
ATOM 705 O O . THR A 1 90 ? -7.527 12.935 -2.737 1.00 97.94 90 THR A O 1
ATOM 708 N N . VAL A 1 91 ? -5.380 13.392 -3.192 1.00 97.62 91 VAL A N 1
ATOM 709 C CA . VAL A 1 91 ? -5.426 14.759 -2.630 1.00 97.62 91 VAL A CA 1
ATOM 710 C C . VAL A 1 91 ? -6.564 15.590 -3.247 1.00 97.62 91 VAL A C 1
ATOM 712 O O . VAL A 1 91 ? -7.217 16.363 -2.552 1.00 97.62 91 VAL A O 1
ATOM 715 N N . ARG A 1 92 ? -6.863 15.398 -4.541 1.00 98.06 92 ARG A N 1
ATOM 716 C CA . ARG A 1 92 ? -7.975 16.083 -5.223 1.00 98.06 92 ARG A CA 1
ATOM 717 C C . ARG A 1 92 ? -9.351 15.620 -4.746 1.00 98.06 92 ARG A C 1
ATOM 719 O O . ARG A 1 92 ? -10.265 16.435 -4.698 1.00 98.06 92 ARG A O 1
ATOM 726 N N . GLU A 1 93 ? -9.516 14.336 -4.440 1.00 98.06 93 GLU A N 1
ATOM 727 C CA . GLU A 1 93 ? -10.771 13.812 -3.887 1.00 98.06 93 GLU A CA 1
ATOM 728 C C . GLU A 1 93 ? -11.002 14.354 -2.481 1.00 98.06 93 GLU A C 1
ATOM 730 O O . GLU A 1 93 ? -12.079 14.880 -2.218 1.00 98.06 93 GLU A O 1
ATOM 735 N N . LEU A 1 94 ? -9.966 14.355 -1.637 1.00 97.62 94 LEU A N 1
ATOM 736 C CA . 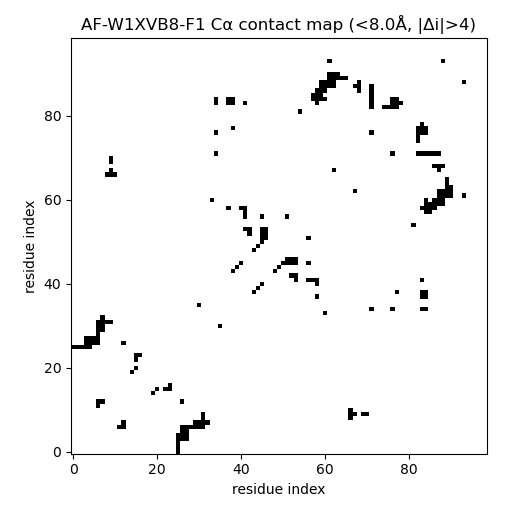LEU A 1 94 ? -10.040 14.985 -0.321 1.00 97.62 94 LEU A CA 1
ATOM 737 C C . LEU A 1 94 ? -10.394 16.476 -0.425 1.00 97.62 94 LEU A C 1
ATOM 739 O O . LEU A 1 94 ? -11.293 16.945 0.265 1.00 97.62 94 LEU A O 1
ATOM 743 N N . ALA A 1 95 ? -9.735 17.220 -1.320 1.00 97.88 95 ALA A N 1
ATOM 744 C CA . ALA A 1 95 ? -10.007 18.645 -1.508 1.00 97.88 95 ALA A CA 1
ATOM 745 C C . ALA A 1 95 ? -11.463 18.929 -1.919 1.00 97.88 95 ALA A C 1
ATOM 747 O O . ALA A 1 95 ? -12.016 19.956 -1.537 1.00 97.88 95 ALA A O 1
ATOM 748 N N . ARG A 1 96 ? -12.099 18.023 -2.677 1.00 98.00 96 ARG A N 1
ATOM 749 C CA . ARG A 1 96 ? -13.523 18.128 -3.036 1.00 98.00 96 ARG A CA 1
ATOM 750 C C . ARG A 1 96 ? -14.463 17.792 -1.882 1.00 98.00 96 ARG A C 1
ATOM 752 O O . ARG A 1 96 ? -15.561 18.315 -1.882 1.00 98.00 96 ARG A O 1
ATOM 759 N N . MET A 1 97 ? -14.059 16.929 -0.949 1.00 96.75 97 MET A N 1
ATOM 760 C CA . MET A 1 97 ? -14.863 16.597 0.236 1.00 96.75 97 MET A CA 1
ATOM 761 C C . MET A 1 97 ? -14.857 17.711 1.288 1.00 96.75 97 MET A C 1
ATOM 763 O O . MET A 1 97 ? -15.802 17.822 2.057 1.00 96.75 97 MET A O 1
ATOM 767 N N . ILE A 1 98 ? -13.777 18.498 1.349 1.00 97.19 98 ILE A N 1
ATOM 768 C CA . ILE A 1 98 ? -13.640 19.619 2.294 1.00 97.19 98 ILE A CA 1
ATOM 769 C C . ILE A 1 98 ? -14.416 20.859 1.823 1.00 97.19 98 ILE A C 1
ATOM 771 O O . ILE A 1 98 ? -14.846 21.656 2.654 1.00 97.19 98 ILE A O 1
ATOM 775 N N . LYS A 1 99 ? -14.540 21.044 0.506 1.00 89.00 99 LYS A N 1
ATOM 776 C CA . LYS A 1 99 ? -15.221 22.187 -0.109 1.00 89.00 99 LYS A CA 1
ATOM 777 C C . LYS A 1 99 ? -16.738 22.041 -0.040 1.00 89.00 99 LYS A C 1
ATOM 779 O O . LYS A 1 99 ? -17.388 23.077 0.213 1.00 89.00 99 LYS A O 1
#